Protein AF-A0A101XFB7-F1 (afdb_monomer)

Solvent-accessible surface area (backbone atoms only — not comparable to full-atom values): 5522 Å² total; per-residue (Å²): 109,71,71,48,52,77,71,68,57,88,77,87,83,94,52,62,72,58,52,45,51,51,25,29,73,73,50,48,87,72,85,86,70,79,49,79,34,66,39,87,89,79,71,45,75,40,85,74,42,50,45,68,57,28,51,52,52,50,54,50,50,53,53,53,51,49,53,47,46,70,79,41,71,85,66,77,72,88,18,64,64,60,57,59,61,72,73,108

Radius of gyration: 17.06 Å; Cα contacts (8 Å, |Δi|>4): 58; chains: 1; bounding box: 29×35×42 Å

pLDDT: mean 91.27, std 8.21, range [53.25, 98.56]

Secondary structure (DSSP, 8-state):
-HHHHHTT-----SSHHHHHHHHHHHT----------EETTTTEE-TTTTHHHHHHHHHHHHHHHHHHHHH-TT-----HHHHHHTT-

Sequence (88 aa):
MGVLRSMRIINFDMETATLLTIANVYGLRAGSVMAVIANRETDEFRAEAGVEDACRVANEAVRVIREWDEDYPDREVKSIPALLKKRR

Foldseek 3Di:
DVVCVVVVNPDDDDPQVVVCQVCQVVLHDDDAFDDCQADPVVRHGHPPHCVVVSVVVVVVVVVVVVVCCVVPVPDGRDHPVVVVVVVD

Structure (mmCIF, N/CA/C/O backbone):
data_AF-A0A101XFB7-F1
#
_entry.id   AF-A0A101XFB7-F1
#
loop_
_atom_site.group_PDB
_atom_site.id
_atom_site.type_symbol
_atom_site.label_atom_id
_atom_site.label_alt_id
_atom_site.label_comp_id
_atom_site.label_asym_id
_atom_site.label_entity_id
_atom_site.label_seq_id
_atom_site.pdbx_PDB_ins_code
_atom_site.Cartn_x
_atom_site.Cartn_y
_atom_site.Cartn_z
_atom_site.occupancy
_atom_site.B_iso_or_equiv
_atom_site.auth_seq_id
_atom_site.auth_comp_id
_atom_site.auth_asym_id
_atom_site.auth_atom_id
_atom_site.pdbx_PDB_model_num
ATOM 1 N N . MET A 1 1 ? -15.665 10.121 13.300 1.00 75.56 1 MET A N 1
ATOM 2 C CA . MET A 1 1 ? -15.635 9.451 11.982 1.00 75.56 1 MET A CA 1
ATOM 3 C C . MET A 1 1 ? -16.461 10.110 10.870 1.00 75.56 1 MET A C 1
ATOM 5 O O . MET A 1 1 ? -16.160 9.859 9.710 1.00 75.56 1 MET A O 1
ATOM 9 N N . GLY A 1 2 ? -17.437 10.987 11.160 1.00 84.56 2 GLY A N 1
ATOM 10 C CA . GLY A 1 2 ? -18.300 11.594 10.126 1.00 84.56 2 GLY A CA 1
ATOM 11 C C . GLY A 1 2 ? -17.565 12.267 8.953 1.00 84.56 2 GLY A C 1
ATOM 12 O O . GLY A 1 2 ? -17.918 12.025 7.805 1.00 84.56 2 GLY A O 1
ATOM 13 N N . VAL A 1 3 ? -16.498 13.031 9.227 1.00 91.06 3 VAL A N 1
ATOM 14 C CA . VAL A 1 3 ? -15.678 13.685 8.184 1.00 91.06 3 VAL A CA 1
ATOM 15 C C . VAL A 1 3 ? -14.922 12.667 7.319 1.00 91.06 3 VAL A C 1
ATOM 17 O O . VAL A 1 3 ? -14.909 12.775 6.100 1.00 91.06 3 VAL A O 1
ATOM 20 N N . LEU A 1 4 ? -14.315 11.641 7.923 1.00 90.38 4 LEU A N 1
ATOM 21 C CA . LEU A 1 4 ? -13.553 10.634 7.172 1.00 90.38 4 LEU A CA 1
ATOM 22 C C . LEU A 1 4 ? -14.473 9.779 6.284 1.00 90.38 4 LEU A C 1
ATOM 24 O O . LEU A 1 4 ? -14.151 9.512 5.126 1.00 90.38 4 LEU A O 1
ATOM 28 N N . ARG A 1 5 ? -15.662 9.425 6.789 1.00 88.00 5 ARG A N 1
ATOM 29 C CA . ARG A 1 5 ? -16.680 8.690 6.024 1.00 88.00 5 ARG A CA 1
ATOM 30 C C . ARG A 1 5 ? -17.249 9.502 4.863 1.00 88.00 5 ARG A C 1
ATOM 32 O O . ARG A 1 5 ? -17.424 8.940 3.785 1.00 88.00 5 ARG A O 1
ATOM 39 N N . SER A 1 6 ? -17.508 10.803 5.036 1.00 95.69 6 SER A N 1
ATOM 40 C CA . SER A 1 6 ? -17.994 11.644 3.929 1.00 95.69 6 SER A CA 1
ATOM 41 C C . SER A 1 6 ? -16.962 11.776 2.802 1.00 95.69 6 SER A C 1
ATOM 43 O O . SER A 1 6 ? -17.338 11.902 1.639 1.00 95.69 6 SER A O 1
ATOM 45 N N . MET A 1 7 ? -15.670 11.646 3.124 1.00 95.56 7 MET A N 1
ATOM 46 C CA . MET A 1 7 ? -14.569 11.568 2.156 1.00 95.56 7 MET A CA 1
ATOM 47 C C . MET A 1 7 ? -14.334 10.156 1.588 1.00 95.56 7 MET A C 1
ATOM 49 O O . MET A 1 7 ? -13.441 9.977 0.763 1.00 95.56 7 MET A O 1
ATOM 53 N N . ARG A 1 8 ? -15.142 9.159 1.983 1.00 93.38 8 ARG A N 1
ATOM 54 C CA . ARG A 1 8 ? -15.013 7.740 1.593 1.00 93.38 8 ARG A CA 1
ATOM 55 C C . ARG A 1 8 ? -13.656 7.127 1.955 1.00 93.38 8 ARG A C 1
ATOM 57 O O . ARG A 1 8 ? -13.136 6.284 1.227 1.00 93.38 8 ARG A O 1
ATOM 64 N N . ILE A 1 9 ? -13.086 7.540 3.084 1.00 92.06 9 ILE A N 1
ATOM 65 C CA . ILE A 1 9 ? -11.876 6.919 3.626 1.00 92.06 9 ILE A CA 1
ATOM 66 C C . ILE A 1 9 ? -12.252 5.555 4.207 1.00 92.06 9 ILE A C 1
ATOM 68 O O . ILE A 1 9 ? -13.122 5.464 5.073 1.00 92.06 9 ILE A O 1
ATOM 72 N N . ILE A 1 10 ? -11.589 4.507 3.719 1.00 91.25 10 ILE A N 1
ATOM 73 C CA . ILE A 1 10 ? -11.821 3.111 4.126 1.00 91.25 10 ILE A CA 1
ATOM 74 C C . ILE A 1 10 ? -10.713 2.553 5.027 1.00 91.25 10 ILE A C 1
ATOM 76 O O . ILE A 1 10 ? -10.891 1.496 5.620 1.00 91.25 10 ILE A O 1
ATOM 80 N N . ASN A 1 11 ? -9.572 3.242 5.115 1.00 91.62 11 ASN A N 1
ATOM 81 C CA . ASN A 1 11 ? -8.402 2.818 5.878 1.00 91.62 11 ASN A CA 1
ATOM 82 C C . ASN A 1 11 ? -7.465 4.012 6.136 1.00 91.62 11 ASN A C 1
ATOM 84 O O . ASN A 1 11 ? -7.546 5.013 5.421 1.00 91.62 11 ASN A O 1
ATOM 88 N N . PHE A 1 12 ? -6.581 3.916 7.127 1.00 90.69 12 PHE A N 1
ATOM 89 C CA . PHE A 1 12 ? -5.567 4.933 7.419 1.00 90.69 12 PHE A CA 1
ATOM 90 C C . PHE A 1 12 ? -4.301 4.286 8.004 1.00 90.69 12 PHE A C 1
ATOM 92 O O . PHE A 1 12 ? -4.394 3.404 8.851 1.00 90.69 12 PHE A O 1
ATOM 99 N N . ASP A 1 13 ? -3.131 4.743 7.556 1.00 93.75 13 ASP A N 1
ATOM 100 C CA . ASP A 1 13 ? -1.805 4.397 8.092 1.00 93.75 13 ASP A CA 1
ATOM 101 C C . ASP A 1 13 ? -0.936 5.662 8.193 1.00 93.75 13 ASP A C 1
ATOM 103 O O . ASP A 1 13 ? -1.460 6.778 8.083 1.00 93.75 13 ASP A O 1
ATOM 107 N N . MET A 1 14 ? 0.369 5.501 8.425 1.00 96.19 14 MET A N 1
ATOM 108 C CA . MET A 1 14 ? 1.314 6.608 8.544 1.00 96.19 14 MET A CA 1
ATOM 109 C C . MET A 1 14 ? 2.308 6.709 7.363 1.00 96.19 14 MET A C 1
ATOM 111 O O . MET A 1 14 ? 3.006 7.716 7.239 1.00 96.19 14 MET A O 1
ATOM 115 N N . GLU A 1 15 ? 2.363 5.722 6.465 1.00 96.75 15 GLU A N 1
ATOM 116 C CA . GLU A 1 15 ? 3.431 5.529 5.480 1.00 96.75 15 GLU A CA 1
ATOM 117 C C . GLU A 1 15 ? 2.950 5.578 4.021 1.00 96.75 15 GLU A C 1
ATOM 119 O O . GLU A 1 15 ? 3.646 6.123 3.155 1.00 96.75 15 GLU A O 1
ATOM 124 N N . THR A 1 16 ? 1.770 5.031 3.717 1.00 96.44 16 THR A N 1
ATOM 125 C CA . THR A 1 16 ? 1.333 4.728 2.344 1.00 96.44 16 THR A CA 1
ATOM 126 C C . THR A 1 16 ? 1.291 5.977 1.460 1.00 96.44 16 THR A C 1
ATOM 128 O O . THR A 1 16 ? 1.814 5.967 0.344 1.00 96.44 16 THR A O 1
ATOM 131 N N . ALA A 1 17 ? 0.722 7.085 1.946 1.00 95.88 17 ALA A N 1
ATOM 132 C CA . ALA A 1 17 ? 0.638 8.325 1.168 1.00 95.88 17 ALA A CA 1
ATOM 133 C C . ALA A 1 17 ? 2.029 8.878 0.801 1.00 95.88 17 ALA A C 1
ATOM 135 O O . ALA A 1 17 ? 2.246 9.340 -0.323 1.00 95.88 17 ALA A O 1
ATOM 136 N N . THR A 1 18 ? 2.983 8.783 1.728 1.00 96.69 18 THR A N 1
ATOM 137 C CA . THR A 1 18 ? 4.362 9.242 1.534 1.00 96.69 18 THR A CA 1
ATOM 138 C C . THR A 1 18 ? 5.082 8.379 0.501 1.00 96.69 18 THR A C 1
ATOM 140 O O . THR A 1 18 ? 5.646 8.914 -0.455 1.00 96.69 18 THR A O 1
ATOM 143 N N . LEU A 1 19 ? 5.011 7.050 0.633 1.00 96.88 19 LEU A N 1
ATOM 144 C CA . LEU A 1 19 ? 5.663 6.118 -0.293 1.00 96.88 19 LEU A CA 1
ATOM 145 C C . LEU A 1 19 ? 5.116 6.240 -1.719 1.00 96.88 19 LEU A C 1
ATOM 147 O O . LEU A 1 19 ? 5.898 6.319 -2.668 1.00 96.88 19 LEU A O 1
ATOM 151 N N . LEU A 1 20 ? 3.792 6.324 -1.883 1.00 95.62 20 LEU A N 1
ATOM 152 C CA . LEU A 1 20 ? 3.172 6.504 -3.200 1.00 95.62 20 LEU A CA 1
ATOM 153 C C . LEU A 1 20 ? 3.558 7.844 -3.838 1.00 95.62 20 LEU A C 1
ATOM 155 O O . LEU A 1 20 ? 3.796 7.907 -5.045 1.00 95.62 20 LEU A O 1
ATOM 159 N N . THR A 1 21 ? 3.669 8.906 -3.036 1.00 95.38 21 THR A N 1
ATOM 160 C CA . THR A 1 21 ? 4.104 10.224 -3.517 1.00 95.38 21 THR A CA 1
ATOM 161 C C . THR A 1 21 ? 5.552 10.186 -3.999 1.00 95.38 21 THR A C 1
ATOM 163 O O . THR A 1 21 ? 5.838 10.633 -5.109 1.00 95.38 21 THR A O 1
ATOM 166 N N . ILE A 1 22 ? 6.462 9.611 -3.206 1.00 96.06 22 ILE A N 1
ATOM 167 C CA . ILE A 1 22 ? 7.878 9.472 -3.572 1.00 96.06 22 ILE A CA 1
ATOM 168 C C . ILE A 1 22 ? 8.015 8.626 -4.841 1.00 96.06 22 ILE A C 1
ATOM 170 O O . ILE A 1 22 ? 8.646 9.066 -5.800 1.00 96.06 22 ILE A O 1
ATOM 174 N N . ALA A 1 23 ? 7.374 7.455 -4.895 1.00 95.25 23 ALA A N 1
ATOM 175 C CA . ALA A 1 23 ? 7.410 6.593 -6.074 1.00 95.25 23 ALA A CA 1
ATOM 176 C C . ALA A 1 23 ? 6.944 7.338 -7.331 1.00 95.25 23 ALA A C 1
ATOM 178 O O . ALA A 1 23 ? 7.603 7.280 -8.368 1.00 95.25 23 ALA A O 1
ATOM 179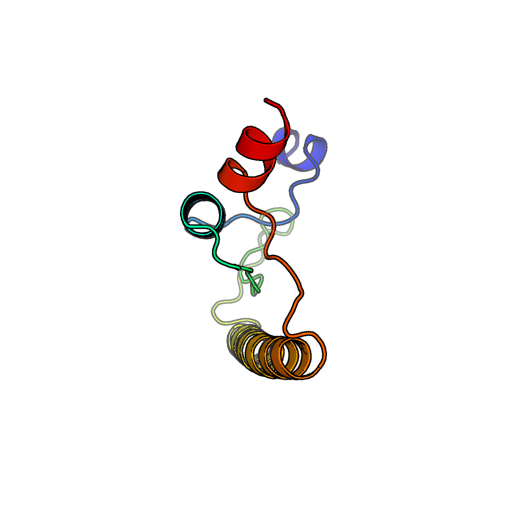 N N . ASN A 1 24 ? 5.865 8.118 -7.222 1.00 93.50 24 ASN A N 1
ATOM 180 C CA . ASN A 1 24 ? 5.379 8.926 -8.329 1.00 93.50 24 ASN A CA 1
ATOM 181 C C . ASN A 1 24 ? 6.402 9.979 -8.788 1.00 93.50 24 ASN A C 1
ATOM 183 O O . ASN A 1 24 ? 6.647 10.095 -9.987 1.00 93.50 24 ASN A O 1
ATOM 187 N N . VAL A 1 25 ? 7.030 10.710 -7.861 1.00 92.88 25 VAL A N 1
ATOM 188 C CA . VAL A 1 25 ? 8.059 11.716 -8.187 1.00 92.88 25 VAL A CA 1
ATOM 189 C C . VAL A 1 25 ? 9.238 11.089 -8.934 1.00 92.88 25 VAL A C 1
ATOM 191 O O . VAL A 1 25 ? 9.716 11.665 -9.911 1.00 92.88 25 VAL A O 1
ATOM 194 N N . TYR A 1 26 ? 9.669 9.897 -8.525 1.00 91.12 26 TYR A N 1
ATOM 195 C CA . TYR A 1 26 ? 10.793 9.191 -9.145 1.00 91.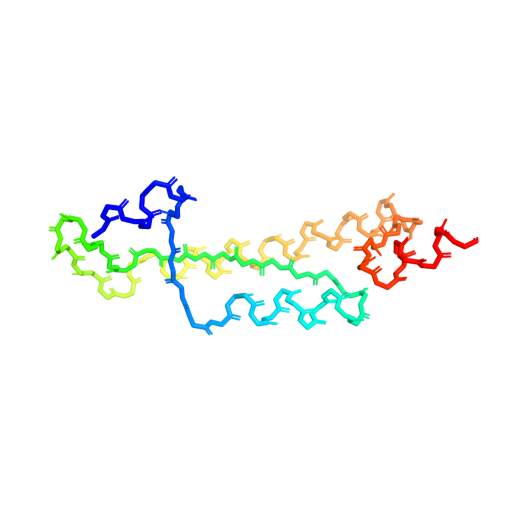12 26 TYR A CA 1
ATOM 196 C C . TYR A 1 26 ? 10.421 8.365 -10.385 1.00 91.12 26 TYR A C 1
ATOM 198 O O . TYR A 1 26 ? 11.300 7.775 -11.006 1.00 91.12 26 TYR A O 1
ATOM 206 N N . GLY A 1 27 ? 9.146 8.324 -10.780 1.00 90.00 27 GLY A N 1
ATOM 207 C CA . GLY A 1 27 ? 8.707 7.520 -11.924 1.00 90.00 27 GLY A CA 1
ATOM 208 C C . GLY A 1 27 ? 8.732 6.011 -11.675 1.00 90.00 27 GLY A C 1
ATOM 209 O O . GLY A 1 27 ? 8.876 5.234 -12.613 1.00 90.00 27 GLY A O 1
ATOM 210 N N . LEU A 1 28 ? 8.587 5.599 -10.418 1.00 91.31 28 LEU A N 1
ATOM 211 C CA . LEU A 1 28 ? 8.516 4.206 -9.991 1.00 91.31 28 LEU A CA 1
ATOM 212 C C . LEU A 1 28 ? 7.056 3.762 -9.819 1.00 91.31 28 LEU A C 1
ATOM 214 O O . LEU A 1 28 ? 6.147 4.579 -9.659 1.00 91.31 28 LEU A O 1
ATOM 218 N N . ARG A 1 29 ? 6.830 2.444 -9.808 1.00 90.50 29 ARG A N 1
ATOM 219 C CA . ARG A 1 29 ? 5.549 1.853 -9.397 1.00 90.50 29 ARG A CA 1
ATOM 220 C C . ARG A 1 29 ? 5.588 1.544 -7.909 1.00 90.50 29 ARG A C 1
ATOM 222 O O . ARG A 1 29 ? 6.568 0.988 -7.423 1.00 90.50 29 ARG A O 1
ATOM 229 N N . ALA A 1 30 ? 4.504 1.858 -7.217 1.00 94.25 30 ALA A N 1
ATOM 230 C CA . ALA A 1 30 ? 4.292 1.478 -5.831 1.00 94.25 30 ALA A CA 1
ATOM 231 C C . ALA A 1 30 ? 2.818 1.128 -5.606 1.00 94.25 30 ALA A C 1
ATOM 233 O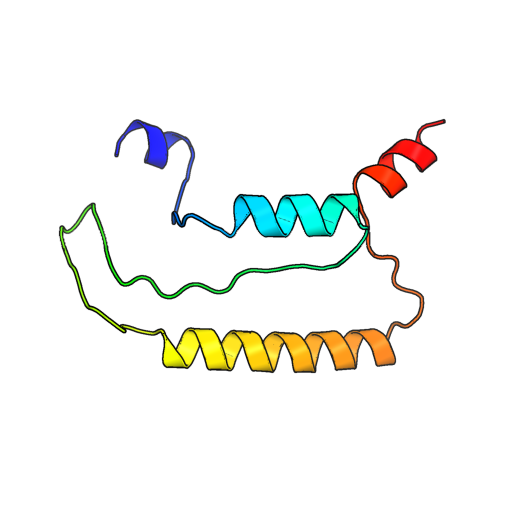 O . ALA A 1 30 ? 1.936 1.604 -6.324 1.00 94.25 30 ALA A O 1
ATOM 234 N N . GLY A 1 31 ? 2.571 0.298 -4.600 1.00 94.81 31 GLY A N 1
ATOM 235 C CA . GLY A 1 31 ? 1.252 -0.103 -4.125 1.00 94.81 31 GLY A CA 1
ATOM 236 C C . GLY A 1 31 ? 1.330 -0.449 -2.639 1.00 94.81 31 GLY A C 1
ATOM 237 O O . GLY A 1 31 ? 2.425 -0.563 -2.093 1.00 94.81 31 GLY A O 1
ATOM 238 N N . SER A 1 32 ? 0.177 -0.591 -1.989 1.00 96.12 32 SER A N 1
ATOM 239 C CA . SER A 1 32 ? 0.085 -0.944 -0.570 1.00 96.12 32 SER A CA 1
ATOM 240 C C . SER A 1 32 ? -0.998 -2.001 -0.372 1.00 96.12 32 SER A C 1
ATOM 242 O O . SER A 1 32 ? -2.080 -1.905 -0.956 1.00 96.12 32 SER A O 1
ATOM 244 N N . VAL A 1 33 ? -0.684 -3.016 0.431 1.00 96.75 33 VAL A N 1
ATOM 245 C CA . VAL A 1 33 ? -1.605 -4.061 0.888 1.00 96.75 33 VAL A CA 1
ATOM 246 C C . VAL A 1 33 ? -1.603 -3.988 2.403 1.00 96.75 33 VAL A C 1
ATOM 248 O O . VAL A 1 33 ? -0.541 -3.990 3.019 1.00 96.75 33 VAL A O 1
ATOM 251 N N . MET A 1 34 ? -2.785 -3.894 3.000 1.00 95.19 34 MET A N 1
ATOM 252 C CA . MET A 1 34 ? -2.912 -3.595 4.419 1.00 95.19 34 MET A CA 1
ATOM 253 C C . MET A 1 34 ? -3.821 -4.584 5.126 1.00 95.19 34 MET A C 1
ATOM 255 O O . MET A 1 34 ? -4.924 -4.874 4.664 1.00 95.19 34 MET A O 1
ATOM 259 N N . ALA A 1 35 ? -3.366 -5.026 6.292 1.00 95.62 35 ALA A N 1
ATOM 260 C CA . ALA A 1 35 ? -4.171 -5.762 7.245 1.00 95.62 35 ALA A CA 1
ATOM 261 C C . ALA A 1 35 ? -4.903 -4.786 8.184 1.00 95.62 35 ALA A C 1
ATOM 263 O O . ALA A 1 35 ? -4.324 -3.799 8.643 1.00 95.62 35 ALA A O 1
ATOM 264 N N . VAL A 1 36 ? -6.183 -5.040 8.470 1.00 94.06 36 VAL A N 1
ATOM 265 C CA . VAL A 1 36 ? -7.000 -4.171 9.333 1.00 94.06 36 VAL A CA 1
ATOM 266 C C . VAL A 1 36 ? -6.992 -4.722 10.756 1.00 94.06 36 VAL A C 1
ATOM 268 O O . VAL A 1 36 ? -7.806 -5.570 11.112 1.00 94.06 36 VAL A O 1
ATOM 271 N N . ILE A 1 37 ? -6.071 -4.218 11.577 1.00 94.81 37 ILE A N 1
ATOM 272 C CA . ILE A 1 37 ? -5.913 -4.652 12.976 1.00 94.81 37 ILE A CA 1
ATOM 273 C C . ILE A 1 37 ? -6.809 -3.887 13.958 1.00 94.81 37 ILE A C 1
AT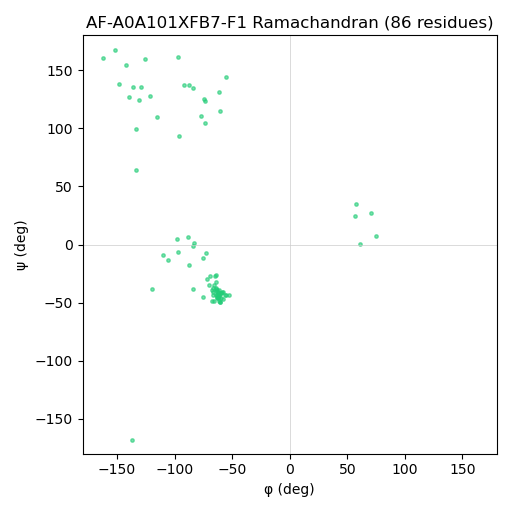OM 275 O O . ILE A 1 37 ? -7.014 -4.327 15.086 1.00 94.81 37 ILE A O 1
ATOM 279 N N . ALA A 1 38 ? -7.330 -2.725 13.553 1.00 94.25 38 ALA A N 1
ATOM 280 C CA . ALA A 1 38 ? -8.133 -1.851 14.399 1.00 94.25 38 ALA A CA 1
ATOM 281 C C . ALA A 1 38 ? -9.306 -1.265 13.611 1.00 94.25 38 ALA A C 1
ATOM 283 O O . ALA A 1 38 ? -9.105 -0.618 12.582 1.00 94.25 38 ALA A O 1
ATOM 284 N N . ASN A 1 39 ? -10.523 -1.419 14.126 1.00 92.06 39 ASN A N 1
ATOM 285 C CA . ASN A 1 39 ? -11.716 -0.801 13.567 1.00 92.06 39 ASN A CA 1
ATOM 286 C C . ASN A 1 39 ? -12.298 0.196 14.572 1.00 92.06 39 ASN A C 1
ATOM 288 O O . ASN A 1 39 ? -12.852 -0.179 15.597 1.00 92.06 39 ASN A O 1
ATOM 292 N N . ARG A 1 40 ? -12.188 1.490 14.263 1.00 88.62 40 ARG A N 1
ATOM 293 C CA . ARG A 1 40 ? -12.627 2.576 15.159 1.00 88.62 40 ARG A CA 1
ATOM 294 C C . ARG A 1 40 ? -14.140 2.767 15.217 1.00 88.62 40 ARG A C 1
ATOM 296 O O . ARG A 1 40 ? -14.607 3.542 16.039 1.00 88.62 40 ARG A O 1
ATOM 303 N N . GLU A 1 41 ? -14.890 2.134 14.323 1.00 88.56 41 GLU A N 1
ATOM 304 C CA . GLU A 1 41 ? -16.355 2.179 14.332 1.00 88.56 41 GLU A CA 1
ATOM 305 C C . GLU A 1 41 ? -16.931 1.136 15.281 1.00 88.56 41 GLU A C 1
ATOM 307 O O . GLU A 1 41 ? -17.917 1.402 15.959 1.00 88.56 41 GLU A O 1
ATOM 312 N N . THR A 1 42 ? -16.307 -0.042 15.327 1.00 91.50 42 THR A N 1
ATOM 313 C CA . THR A 1 42 ? -16.712 -1.149 16.200 1.00 91.50 42 THR A CA 1
ATOM 314 C C . THR A 1 42 ? -15.903 -1.217 17.494 1.00 91.50 42 THR A C 1
ATOM 316 O O . THR A 1 42 ? -16.209 -2.040 18.346 1.00 91.50 42 THR A O 1
ATOM 319 N N . ASP A 1 43 ? -14.873 -0.377 17.625 1.00 93.69 43 ASP A N 1
ATOM 320 C CA . ASP A 1 43 ? -13.883 -0.391 18.711 1.00 93.69 43 ASP A CA 1
ATOM 321 C C . ASP A 1 43 ? -13.153 -1.743 18.863 1.00 93.69 43 ASP A C 1
ATOM 323 O O . ASP A 1 43 ? -12.646 -2.101 19.923 1.00 93.69 43 ASP A O 1
ATOM 327 N N . GLU A 1 44 ? -13.083 -2.520 17.777 1.00 95.62 44 GLU A N 1
ATOM 328 C CA . GLU A 1 44 ? -12.375 -3.798 17.764 1.00 95.62 44 GLU A CA 1
ATOM 329 C C . GLU A 1 44 ? -10.882 -3.590 17.513 1.00 95.62 44 GLU A C 1
ATOM 331 O O . GLU A 1 44 ? -10.482 -2.891 16.578 1.00 95.62 44 GLU A O 1
ATOM 336 N N . PHE A 1 45 ? -10.057 -4.281 18.298 1.00 96.31 45 PHE A N 1
ATOM 337 C CA . PHE A 1 45 ? -8.618 -4.367 18.093 1.00 96.31 45 PHE A CA 1
ATOM 338 C C . PHE A 1 45 ? -8.160 -5.825 18.148 1.00 96.31 45 PHE A C 1
ATOM 340 O O . PHE A 1 45 ? -8.399 -6.528 19.130 1.00 96.31 45 PHE A O 1
ATOM 347 N N . ARG A 1 46 ? -7.493 -6.279 17.087 1.00 96.50 46 ARG A N 1
ATOM 348 C CA . ARG A 1 46 ? -6.865 -7.599 16.995 1.00 96.50 46 ARG A CA 1
ATOM 349 C C . ARG A 1 46 ? -5.460 -7.425 16.433 1.00 96.50 46 ARG A C 1
ATOM 351 O O . ARG A 1 46 ? -5.286 -7.275 15.226 1.00 96.50 46 ARG A O 1
ATOM 358 N N . ALA A 1 47 ? -4.469 -7.425 17.322 1.00 95.19 47 ALA A N 1
ATOM 359 C CA . ALA A 1 47 ? -3.065 -7.382 16.930 1.00 95.19 47 ALA A CA 1
ATOM 360 C C . ALA A 1 47 ? -2.737 -8.531 15.962 1.00 95.19 47 ALA A C 1
ATOM 362 O O . ALA A 1 47 ? -3.297 -9.620 16.084 1.00 95.19 47 ALA A O 1
ATOM 363 N N . GLU A 1 48 ? -1.851 -8.269 15.001 1.00 94.00 48 GLU A N 1
ATOM 364 C CA . GLU A 1 48 ? -1.377 -9.227 13.987 1.00 94.00 48 GLU A CA 1
ATOM 365 C C . GLU A 1 48 ? -2.447 -9.818 13.043 1.00 94.00 48 GLU A C 1
ATOM 367 O O . GLU A 1 48 ? -2.120 -10.610 12.156 1.00 94.00 48 GLU A O 1
ATOM 372 N N . ALA A 1 49 ? -3.724 -9.435 13.171 1.00 95.25 49 ALA A N 1
ATOM 373 C CA . ALA A 1 49 ? -4.797 -9.982 12.347 1.00 95.25 49 ALA A CA 1
ATOM 374 C C . ALA A 1 49 ? -4.558 -9.694 10.859 1.00 95.25 49 ALA A C 1
ATOM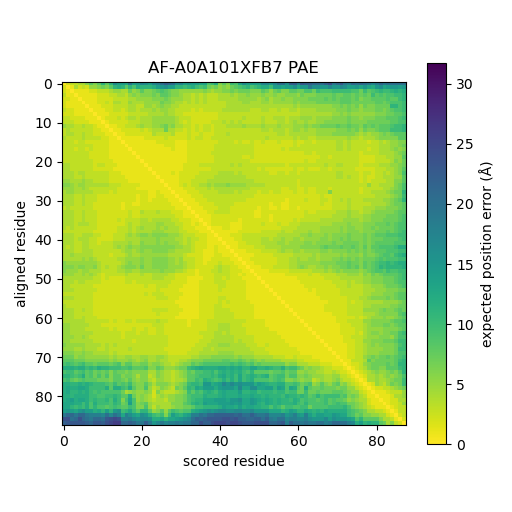 376 O O . ALA A 1 49 ? -4.592 -8.541 10.439 1.00 95.25 49 ALA A O 1
ATOM 377 N N . GLY A 1 50 ? -4.345 -10.751 10.067 1.00 96.25 50 GLY A N 1
ATOM 378 C CA . GLY A 1 50 ? -4.167 -10.676 8.614 1.00 96.25 50 GLY A CA 1
ATOM 379 C C . GLY A 1 50 ? -2.805 -10.149 8.146 1.00 96.25 50 GLY A C 1
ATOM 380 O O . GLY A 1 50 ? -2.639 -9.928 6.949 1.00 96.25 50 GLY A O 1
ATOM 381 N N . VAL A 1 51 ? -1.832 -9.943 9.046 1.00 96.31 51 VAL A N 1
ATOM 382 C CA . VAL A 1 51 ? -0.489 -9.451 8.676 1.00 96.31 51 VAL A CA 1
ATOM 383 C C . VAL A 1 51 ? 0.227 -10.447 7.763 1.00 96.31 51 VAL A C 1
ATOM 385 O O . VAL A 1 51 ? 0.743 -10.058 6.717 1.00 96.31 51 VAL A O 1
ATOM 388 N N . GLU A 1 52 ? 0.198 -11.739 8.102 1.00 97.75 52 GLU A N 1
ATOM 389 C CA . GLU A 1 52 ? 0.811 -12.784 7.273 1.00 97.75 52 GLU A CA 1
ATOM 390 C C . GLU A 1 52 ? 0.175 -12.854 5.875 1.00 97.75 52 GLU A C 1
ATOM 392 O O . GLU A 1 52 ? 0.888 -12.919 4.871 1.00 97.75 52 GLU A O 1
ATOM 397 N N . ASP A 1 53 ? -1.154 -12.772 5.794 1.00 98.19 53 ASP A N 1
ATOM 398 C CA . ASP A 1 53 ? -1.875 -12.771 4.519 1.00 98.19 53 ASP A CA 1
ATOM 399 C C . ASP A 1 53 ? -1.530 -11.536 3.682 1.00 98.19 53 ASP A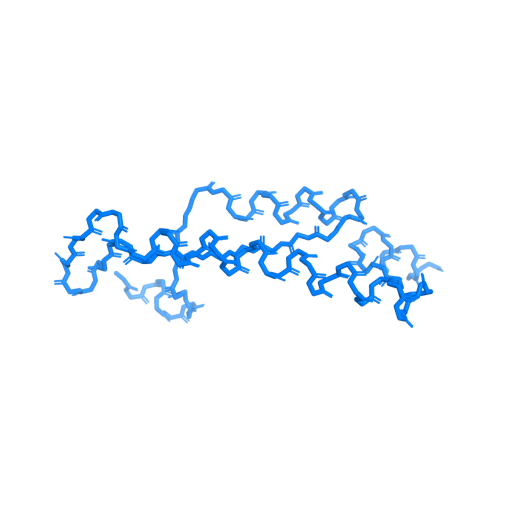 C 1
ATOM 401 O O . ASP A 1 53 ? -1.255 -11.659 2.488 1.00 98.19 53 ASP A O 1
ATOM 405 N N . ALA A 1 54 ? -1.468 -10.350 4.298 1.00 97.56 54 ALA A N 1
ATOM 406 C CA . ALA A 1 54 ? -1.056 -9.125 3.619 1.00 97.56 54 ALA A CA 1
ATOM 407 C C . ALA A 1 54 ? 0.370 -9.241 3.051 1.00 97.56 54 ALA A C 1
ATOM 409 O O . ALA A 1 54 ? 0.602 -8.860 1.902 1.00 97.56 54 ALA A O 1
ATOM 410 N N . CYS A 1 55 ? 1.306 -9.829 3.805 1.00 97.81 55 CYS A N 1
ATOM 411 C CA . CYS A 1 55 ? 2.662 -10.107 3.330 1.00 97.81 55 CYS A CA 1
ATOM 412 C C . CYS A 1 55 ? 2.676 -11.085 2.146 1.00 97.81 55 CYS A C 1
ATOM 414 O O . CYS A 1 55 ? 3.355 -10.837 1.149 1.00 97.81 55 CYS A O 1
ATOM 416 N N . ARG A 1 56 ? 1.909 -12.181 2.219 1.00 98.56 56 ARG A N 1
ATOM 417 C CA . ARG A 1 56 ? 1.797 -13.160 1.124 1.00 98.56 56 ARG A CA 1
ATOM 418 C C . ARG A 1 56 ? 1.226 -12.520 -0.141 1.00 98.56 56 ARG A C 1
ATOM 420 O O . ARG A 1 56 ? 1.792 -12.693 -1.215 1.00 98.56 56 ARG A O 1
ATOM 427 N N . VAL A 1 57 ? 0.162 -11.727 -0.013 1.00 98.56 57 VAL A N 1
ATOM 428 C CA . VAL A 1 57 ? -0.445 -10.998 -1.138 1.00 98.56 57 VAL A CA 1
ATOM 429 C C . VAL A 1 57 ? 0.535 -9.992 -1.739 1.00 98.56 57 VAL A C 1
ATOM 431 O O . VAL A 1 57 ? 0.632 -9.904 -2.960 1.00 98.56 57 VAL A O 1
ATOM 434 N N . ALA A 1 58 ? 1.288 -9.260 -0.914 1.00 98.06 58 ALA A N 1
ATOM 435 C CA . ALA A 1 58 ? 2.304 -8.333 -1.407 1.00 98.06 58 ALA A CA 1
ATOM 436 C C . ALA A 1 58 ? 3.401 -9.060 -2.207 1.00 98.06 58 ALA A C 1
ATOM 438 O O . ALA A 1 58 ? 3.764 -8.608 -3.293 1.00 98.06 58 ALA A O 1
ATOM 439 N N . ASN A 1 59 ? 3.877 -10.212 -1.724 1.00 98.12 59 ASN A N 1
ATOM 440 C CA . ASN A 1 59 ? 4.869 -11.025 -2.433 1.00 98.12 59 ASN A CA 1
ATOM 441 C C . ASN A 1 59 ? 4.331 -11.555 -3.772 1.00 98.12 59 ASN A C 1
ATOM 443 O O . ASN A 1 59 ? 5.007 -11.448 -4.796 1.00 98.12 59 ASN A O 1
ATOM 447 N N . GLU A 1 60 ? 3.098 -12.066 -3.790 1.00 98.50 60 GLU A N 1
ATOM 448 C CA . GLU A 1 60 ? 2.458 -12.525 -5.027 1.00 98.50 60 GLU A CA 1
ATOM 449 C C . GLU A 1 60 ? 2.226 -11.383 -6.017 1.00 98.50 60 GLU A C 1
ATOM 451 O O . GLU A 1 60 ? 2.451 -11.550 -7.215 1.00 98.50 60 GLU A O 1
ATOM 456 N N . ALA A 1 61 ? 1.847 -10.197 -5.537 1.00 98.25 61 ALA A N 1
ATOM 457 C CA . ALA A 1 61 ? 1.709 -9.021 -6.386 1.00 98.25 61 ALA A CA 1
ATOM 458 C C . ALA A 1 61 ? 3.035 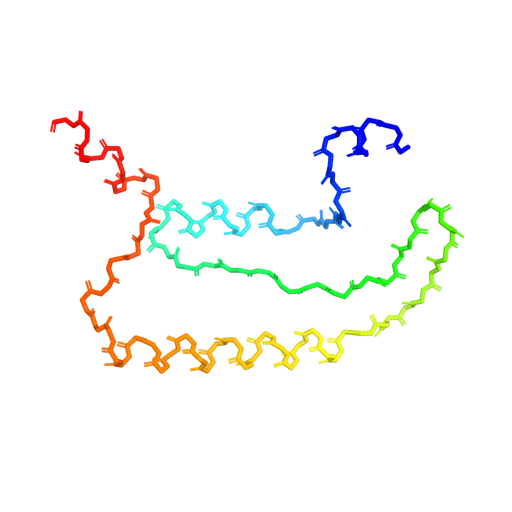-8.664 -7.073 1.00 98.25 61 ALA A C 1
ATOM 460 O O . ALA A 1 61 ? 3.033 -8.366 -8.265 1.00 98.25 61 ALA A O 1
ATOM 461 N N . VAL A 1 62 ? 4.170 -8.741 -6.366 1.00 95.88 62 VAL A N 1
ATOM 462 C CA . VAL A 1 62 ? 5.496 -8.505 -6.963 1.00 95.88 62 VAL A CA 1
ATOM 463 C C . VAL A 1 62 ? 5.810 -9.537 -8.049 1.00 95.88 62 VAL A C 1
ATOM 465 O O . VAL A 1 62 ? 6.269 -9.149 -9.125 1.00 95.88 62 VAL A O 1
ATOM 468 N N . ARG A 1 63 ? 5.519 -10.825 -7.815 1.00 97.81 63 ARG A N 1
ATOM 469 C CA . ARG A 1 63 ? 5.703 -11.886 -8.822 1.00 97.81 63 ARG A CA 1
ATOM 470 C C . ARG A 1 63 ? 4.858 -11.628 -10.074 1.00 97.81 63 ARG A C 1
ATOM 472 O O . ARG A 1 63 ? 5.396 -11.625 -11.175 1.00 97.81 63 ARG A O 1
ATOM 479 N N . VAL A 1 64 ? 3.565 -11.345 -9.909 1.00 97.00 64 VAL A N 1
ATOM 480 C CA . VAL A 1 64 ? 2.648 -11.063 -11.031 1.00 97.00 64 VAL A CA 1
ATOM 481 C C . VAL A 1 64 ? 3.070 -9.809 -11.800 1.00 97.00 64 VAL A C 1
ATOM 483 O O . VAL A 1 64 ? 3.038 -9.787 -13.027 1.00 97.00 64 VAL A O 1
ATOM 486 N N . ILE A 1 65 ? 3.496 -8.757 -11.098 1.00 94.12 65 ILE A N 1
ATOM 487 C CA . ILE A 1 65 ? 3.994 -7.534 -11.738 1.00 94.12 65 ILE A CA 1
ATOM 488 C C . ILE A 1 65 ? 5.253 -7.826 -12.560 1.00 94.12 65 ILE A C 1
ATOM 490 O O . ILE A 1 65 ? 5.388 -7.289 -13.659 1.00 94.12 65 ILE A O 1
ATOM 494 N N . ARG A 1 66 ? 6.153 -8.686 -12.063 1.00 94.81 66 ARG A N 1
ATOM 495 C CA . ARG A 1 66 ? 7.337 -9.109 -12.817 1.00 94.81 66 ARG A CA 1
ATOM 496 C C . ARG A 1 66 ? 6.939 -9.838 -14.097 1.00 94.81 66 ARG A C 1
ATOM 498 O O . ARG A 1 66 ? 7.444 -9.462 -15.148 1.00 94.81 66 ARG A O 1
ATOM 505 N N . GLU A 1 67 ? 6.026 -10.800 -14.025 1.00 96.88 67 GLU A N 1
ATOM 506 C CA . GLU A 1 67 ? 5.509 -11.515 -15.205 1.00 96.88 67 GLU A CA 1
ATOM 507 C C . GLU A 1 67 ? 4.932 -10.534 -16.235 1.00 96.88 67 GLU A C 1
ATOM 509 O O . GLU A 1 67 ? 5.275 -10.582 -17.412 1.00 96.88 67 GLU A O 1
ATOM 514 N N . TRP A 1 68 ? 4.165 -9.535 -15.791 1.00 94.88 68 TRP A N 1
ATOM 515 C CA . TRP A 1 68 ? 3.662 -8.492 -16.688 1.00 94.88 68 TRP A CA 1
ATOM 516 C C . TRP A 1 68 ? 4.757 -7.626 -17.309 1.00 94.88 68 TRP A C 1
ATOM 518 O O . TRP A 1 68 ? 4.584 -7.153 -18.428 1.00 94.88 68 TRP A O 1
ATOM 528 N N . ASP A 1 69 ? 5.869 -7.390 -16.618 1.00 93.31 69 ASP A N 1
ATOM 529 C CA . ASP A 1 69 ? 7.003 -6.687 -17.222 1.00 93.31 69 ASP A CA 1
ATOM 530 C C . ASP A 1 69 ? 7.696 -7.529 -18.303 1.00 93.31 69 ASP A C 1
ATOM 532 O O . ASP A 1 69 ? 8.337 -6.966 -19.185 1.00 93.31 69 ASP A O 1
ATOM 536 N N . GLU A 1 70 ? 7.635 -8.862 -18.215 1.00 95.69 70 GLU A N 1
ATOM 537 C CA . GLU A 1 70 ? 8.164 -9.771 -19.248 1.00 95.69 70 GLU A CA 1
ATOM 538 C C . GLU A 1 70 ? 7.239 -9.801 -20.462 1.00 95.69 70 GLU A C 1
ATOM 540 O O . GLU A 1 70 ? 7.706 -9.668 -21.592 1.00 95.69 70 GLU A O 1
ATOM 545 N N . ASP A 1 71 ? 5.932 -9.900 -20.217 1.00 96.69 71 ASP A N 1
ATOM 546 C CA . ASP A 1 71 ? 4.910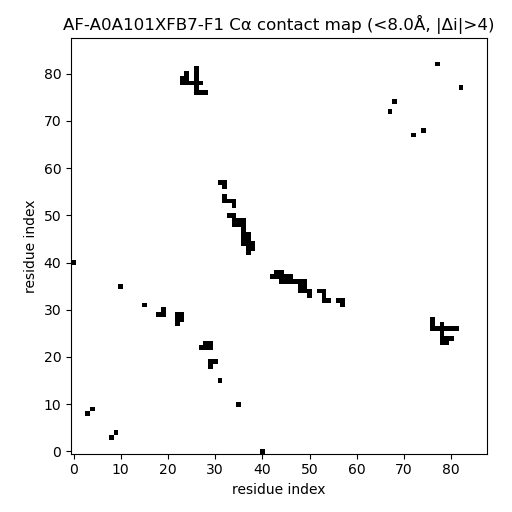 -9.966 -21.261 1.00 96.69 71 ASP A CA 1
ATOM 547 C C . ASP A 1 71 ? 4.698 -8.620 -21.979 1.00 96.69 71 ASP A C 1
ATOM 549 O O . ASP A 1 71 ? 4.323 -8.584 -23.153 1.00 96.69 71 ASP A O 1
ATOM 553 N N . TYR A 1 72 ? 4.923 -7.498 -21.283 1.00 92.12 72 TYR A N 1
ATOM 554 C CA . TYR A 1 72 ? 4.650 -6.141 -21.774 1.00 92.12 72 TYR A CA 1
ATOM 555 C C . TYR A 1 72 ? 5.830 -5.180 -21.518 1.00 92.12 72 TYR A C 1
ATOM 557 O O . TYR A 1 72 ? 5.669 -4.188 -20.795 1.00 92.12 72 TYR A O 1
ATOM 565 N N . PRO A 1 73 ? 7.005 -5.412 -22.133 1.00 89.56 73 PRO A N 1
ATOM 566 C CA . PRO A 1 73 ? 8.237 -4.675 -21.825 1.00 89.56 73 PRO A CA 1
ATOM 567 C C . PRO A 1 73 ? 8.165 -3.176 -22.159 1.00 89.56 73 PRO A C 1
ATOM 569 O O . PRO A 1 73 ? 8.830 -2.365 -21.520 1.00 89.56 73 PRO A O 1
ATOM 572 N N . ASP A 1 74 ? 7.317 -2.787 -23.115 1.00 88.62 74 ASP A N 1
ATOM 573 C CA . ASP A 1 74 ? 7.163 -1.394 -23.558 1.00 88.62 74 ASP A CA 1
ATOM 574 C C . ASP A 1 74 ? 6.121 -0.603 -22.746 1.00 88.62 74 ASP A C 1
ATOM 576 O O . ASP A 1 74 ? 5.765 0.534 -23.083 1.00 88.62 74 ASP A O 1
ATOM 580 N N . ARG A 1 75 ? 5.573 -1.189 -21.674 1.00 83.88 75 ARG A N 1
ATOM 581 C CA . ARG A 1 75 ? 4.530 -0.540 -20.877 1.00 83.88 75 ARG A CA 1
ATOM 582 C C . ARG A 1 75 ? 5.116 0.583 -20.021 1.00 83.88 75 ARG A C 1
ATOM 584 O O . ARG A 1 75 ? 5.702 0.360 -18.967 1.00 83.88 75 ARG A O 1
ATOM 591 N N . GLU A 1 76 ? 4.869 1.821 -20.442 1.00 82.56 76 GLU A N 1
ATOM 592 C CA . GLU A 1 76 ? 5.306 3.016 -19.713 1.00 82.56 76 GLU A CA 1
ATOM 593 C C . GLU A 1 76 ? 4.677 3.105 -18.307 1.00 82.56 76 GLU A C 1
ATOM 595 O O . GLU A 1 76 ? 3.451 3.050 -18.135 1.00 82.56 76 GLU A O 1
ATOM 600 N N . VAL A 1 77 ? 5.517 3.346 -17.296 1.00 81.88 77 VAL A N 1
ATOM 601 C CA . VAL A 1 77 ? 5.071 3.748 -15.958 1.00 81.88 77 VAL A CA 1
ATOM 602 C C . VAL A 1 77 ? 4.697 5.226 -15.988 1.00 81.88 77 VAL A C 1
ATOM 604 O O . VAL A 1 77 ? 5.545 6.109 -16.110 1.00 81.88 77 VAL A O 1
ATOM 607 N N . LYS A 1 78 ? 3.400 5.516 -15.867 1.00 79.19 78 LYS A N 1
ATOM 608 C CA . LYS A 1 78 ? 2.905 6.896 -15.840 1.00 79.19 78 LYS A CA 1
ATOM 609 C C . LYS A 1 78 ? 3.223 7.551 -14.497 1.00 79.19 78 LYS A C 1
ATOM 611 O O . LYS A 1 78 ? 2.793 7.072 -13.452 1.00 79.19 78 LYS A O 1
ATOM 616 N N . SER A 1 79 ? 3.898 8.694 -14.546 1.00 83.44 79 SER A N 1
ATOM 617 C CA . SER A 1 79 ? 4.223 9.529 -13.386 1.00 83.44 79 SER A CA 1
ATOM 618 C C . SER A 1 79 ? 3.742 10.968 -13.577 1.00 83.44 79 SER A C 1
ATOM 620 O O . SER A 1 79 ? 3.526 11.400 -14.714 1.00 83.44 79 SER A O 1
ATOM 622 N N . ILE A 1 80 ? 3.577 11.739 -12.492 1.00 81.31 80 ILE A N 1
ATOM 623 C CA . ILE A 1 80 ? 3.203 13.161 -12.603 1.00 81.31 80 ILE A CA 1
ATOM 624 C C . ILE A 1 80 ? 4.230 13.933 -13.450 1.00 81.31 80 ILE A C 1
ATOM 626 O O . ILE A 1 80 ? 3.807 14.624 -14.379 1.00 81.31 80 ILE A O 1
ATOM 630 N N . PRO A 1 81 ? 5.558 13.791 -13.247 1.00 78.81 81 PRO A N 1
ATOM 631 C CA . PRO A 1 81 ? 6.536 14.452 -14.109 1.00 78.81 81 PRO A CA 1
ATOM 632 C C . PRO A 1 81 ? 6.408 14.073 -15.593 1.00 78.81 81 PRO A C 1
ATOM 634 O O . PRO A 1 81 ? 6.489 14.952 -16.453 1.00 78.81 81 PRO A O 1
ATOM 637 N N . ALA A 1 82 ? 6.169 12.795 -15.913 1.00 76.12 82 ALA A N 1
ATOM 638 C CA . ALA A 1 82 ? 5.969 12.350 -17.295 1.00 76.12 82 ALA A CA 1
ATOM 639 C C . ALA A 1 82 ? 4.701 12.961 -17.921 1.00 76.12 82 ALA A C 1
ATOM 641 O O . ALA A 1 82 ? 4.724 13.403 -19.071 1.00 76.12 82 ALA A O 1
ATOM 642 N N . LEU A 1 83 ? 3.609 13.055 -17.156 1.00 75.25 83 LEU A N 1
ATOM 643 C CA . LEU A 1 83 ? 2.354 13.674 -17.598 1.00 75.25 83 LEU A CA 1
ATOM 644 C C . LEU A 1 83 ? 2.490 15.187 -17.820 1.00 75.25 83 LEU A C 1
ATOM 646 O O . LEU A 1 83 ? 1.915 15.722 -18.767 1.00 75.25 83 LEU A O 1
ATOM 650 N N . LEU A 1 84 ? 3.261 15.880 -16.978 1.00 80.62 84 LEU A N 1
ATOM 651 C CA . LEU A 1 84 ? 3.503 17.318 -17.113 1.00 80.62 84 LEU A CA 1
ATOM 652 C C . LEU A 1 84 ? 4.379 17.651 -18.329 1.00 80.62 84 LEU A C 1
ATOM 654 O O . LEU A 1 84 ? 4.139 18.664 -18.983 1.00 80.62 84 LEU A O 1
ATOM 658 N N . LYS A 1 85 ? 5.349 16.794 -18.676 1.00 75.56 85 LYS A N 1
ATOM 659 C CA . LYS A 1 85 ? 6.174 16.962 -19.887 1.00 75.56 85 LYS A CA 1
ATOM 660 C C . LYS A 1 85 ? 5.366 16.827 -21.181 1.00 75.56 85 LYS A C 1
ATOM 662 O O . LYS A 1 85 ? 5.647 17.550 -22.124 1.00 75.56 85 LYS A O 1
ATOM 667 N N . LYS A 1 86 ? 4.344 15.960 -21.217 1.00 69.94 86 LYS A N 1
ATOM 668 C CA . LYS A 1 86 ? 3.470 15.758 -22.395 1.00 69.94 86 LYS A CA 1
ATOM 669 C C . LYS A 1 86 ? 2.483 16.911 -22.658 1.00 69.94 86 LYS A C 1
ATOM 671 O O . LYS A 1 86 ? 1.783 16.882 -23.662 1.00 69.94 86 LYS A O 1
ATOM 676 N N . ARG A 1 87 ? 2.382 17.897 -21.758 1.00 61.50 87 ARG A N 1
ATOM 677 C CA . ARG A 1 87 ? 1.467 19.053 -21.862 1.00 61.50 87 ARG A CA 1
ATOM 678 C C . ARG A 1 87 ? 2.120 20.335 -22.403 1.00 61.50 87 ARG A C 1
ATOM 680 O O . ARG A 1 87 ? 1.457 21.370 -22.408 1.00 61.50 87 ARG A O 1
ATOM 687 N N . ARG A 1 88 ? 3.390 20.283 -22.807 1.00 53.25 88 ARG A N 1
ATOM 688 C CA . ARG A 1 88 ? 4.112 21.392 -23.446 1.00 53.25 88 ARG A CA 1
ATOM 689 C C . ARG A 1 88 ? 4.317 21.129 -24.926 1.00 53.25 88 ARG A C 1
ATOM 691 O O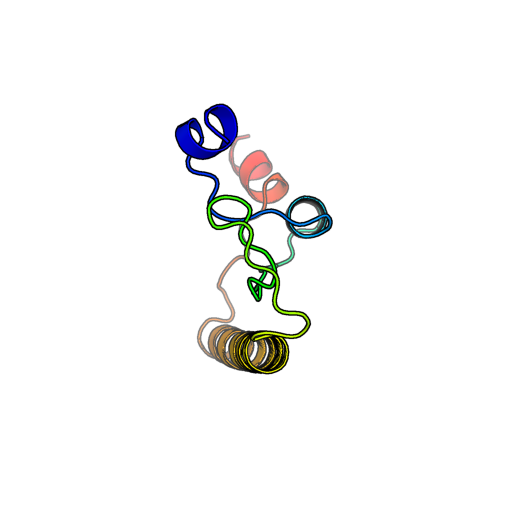 . ARG A 1 88 ? 4.484 19.941 -25.273 1.00 53.25 88 ARG A O 1
#

Mean predicted aligned error: 4.8 Å